Protein AF-G9KID7-F1 (afdb_monomer_lite)

Radius of gyration: 21.92 Å; chains: 1; bounding box: 57×46×49 Å

Foldseek 3Di:
DPDDDCVVVVVVVVVPPDPPPPPPPDDDDCLVVALQADPVVSDGDNDLVVNVVCCVPPPVVDDCVPRVSNVFQPWDFFKWQAAPVDRDIDRDLVVNVVCCVVPVPPDDRQDDPVPDDQDDVPDDGVCVSRSMDGPGIDRDDDDDDPPDD

Organism: Mustela putorius furo (NCBI:txid9669)

Structure (mmCIF, N/CA/C/O backbone):
data_AF-G9KID7-F1
#
_entry.id   AF-G9KID7-F1
#
loop_
_atom_site.group_PDB
_atom_site.id
_atom_site.type_symbol
_atom_site.label_atom_id
_atom_site.label_alt_id
_atom_site.label_comp_id
_atom_site.label_asym_id
_atom_site.label_entity_id
_atom_site.label_seq_id
_atom_site.pdbx_PDB_ins_code
_atom_site.Cartn_x
_atom_site.Cartn_y
_atom_site.Cartn_z
_atom_site.occupancy
_atom_site.B_iso_or_equiv
_atom_site.auth_seq_id
_atom_site.auth_comp_id
_atom_site.auth_asym_id
_atom_site.auth_atom_id
_atom_site.pdbx_PDB_model_num
ATOM 1 N N . GLN A 1 1 ? -8.623 22.275 -7.072 1.00 37.56 1 GLN A N 1
ATOM 2 C CA . GLN A 1 1 ? -7.273 22.858 -7.248 1.00 37.56 1 GLN A CA 1
ATOM 3 C C . GLN A 1 1 ? -6.276 22.093 -6.388 1.00 37.56 1 GLN A C 1
ATOM 5 O O . GLN A 1 1 ? -6.493 21.945 -5.193 1.00 37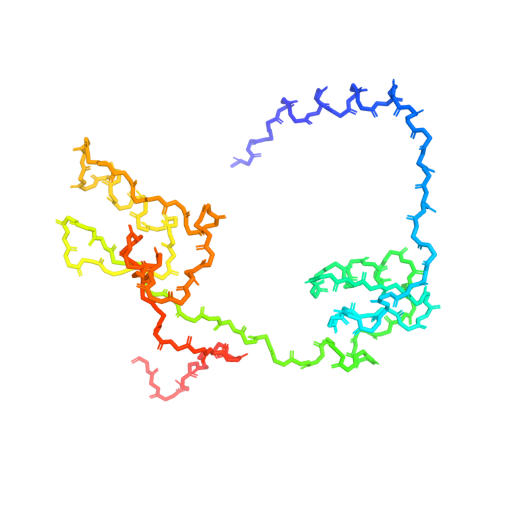.56 1 GLN A O 1
ATOM 10 N N . ARG A 1 2 ? -5.232 21.526 -7.000 1.00 41.59 2 ARG A N 1
ATOM 11 C CA . ARG A 1 2 ? -4.229 20.688 -6.327 1.00 41.59 2 ARG A CA 1
ATOM 12 C C . ARG A 1 2 ? -3.105 21.606 -5.844 1.00 41.59 2 ARG A C 1
ATOM 14 O O . ARG A 1 2 ? -2.262 22.002 -6.638 1.00 41.59 2 ARG A O 1
ATOM 21 N N . MET A 1 3 ? -3.156 22.012 -4.581 1.00 42.59 3 MET A N 1
ATOM 22 C CA . MET A 1 3 ? -2.206 22.977 -4.027 1.00 42.59 3 MET A CA 1
ATOM 23 C C . MET A 1 3 ? -0.816 22.334 -3.922 1.00 42.59 3 MET A C 1
ATOM 25 O O . MET A 1 3 ? -0.628 21.321 -3.247 1.00 42.59 3 MET A O 1
ATOM 29 N N . HIS A 1 4 ? 0.135 22.882 -4.676 1.00 45.03 4 HIS A N 1
ATOM 30 C CA . HIS A 1 4 ? 1.541 22.493 -4.661 1.00 45.03 4 HIS A CA 1
ATOM 31 C C . HIS A 1 4 ? 2.165 23.045 -3.373 1.00 45.03 4 HIS A C 1
ATOM 33 O O . HIS A 1 4 ? 2.034 24.237 -3.118 1.00 45.03 4 HIS A O 1
ATOM 39 N N . ASN A 1 5 ? 2.800 22.202 -2.547 1.00 46.56 5 ASN A N 1
ATOM 40 C CA . ASN A 1 5 ? 3.482 22.659 -1.331 1.00 46.56 5 ASN A CA 1
ATOM 41 C C . ASN A 1 5 ? 4.901 23.175 -1.687 1.00 46.56 5 ASN A C 1
ATOM 43 O O . ASN A 1 5 ? 5.749 22.348 -2.050 1.00 46.56 5 ASN A O 1
ATOM 47 N N . PRO A 1 6 ? 5.177 24.491 -1.579 1.00 53.44 6 PRO A N 1
ATOM 48 C CA . PRO A 1 6 ? 6.462 25.102 -1.934 1.00 53.44 6 PRO A CA 1
ATOM 49 C C . PRO A 1 6 ? 7.626 24.721 -1.000 1.00 53.44 6 PRO A C 1
ATOM 51 O O . PRO A 1 6 ? 8.786 24.842 -1.390 1.00 53.44 6 PRO A O 1
ATOM 54 N N . GLU A 1 7 ? 7.375 24.148 0.184 1.00 44.94 7 GLU A N 1
ATOM 55 C CA . GLU A 1 7 ? 8.449 23.662 1.075 1.00 44.94 7 GLU A CA 1
ATOM 56 C C . GLU A 1 7 ? 9.257 22.494 0.481 1.00 44.94 7 GLU A C 1
ATOM 58 O O . GLU A 1 7 ? 10.368 22.187 0.927 1.00 44.94 7 GLU A O 1
ATOM 63 N N . ARG A 1 8 ? 8.715 21.811 -0.538 1.00 50.25 8 ARG A N 1
ATOM 64 C CA . ARG A 1 8 ? 9.395 20.683 -1.189 1.00 50.25 8 ARG A CA 1
ATOM 65 C C . ARG A 1 8 ? 10.533 21.126 -2.114 1.00 50.25 8 ARG A C 1
ATOM 67 O O . ARG A 1 8 ? 11.417 20.316 -2.389 1.00 50.25 8 ARG A O 1
ATOM 74 N N . GLU A 1 9 ? 10.516 22.379 -2.566 1.00 49.19 9 GLU A N 1
ATOM 75 C CA . GLU A 1 9 ? 11.526 22.964 -3.458 1.00 49.19 9 GLU A CA 1
ATOM 76 C C . GLU A 1 9 ? 12.735 23.484 -2.661 1.00 49.19 9 GLU A C 1
ATOM 78 O O . GLU A 1 9 ? 13.876 23.250 -3.054 1.00 49.19 9 GLU A O 1
ATOM 83 N N . ALA A 1 10 ? 12.516 24.042 -1.464 1.00 47.44 10 ALA A N 1
ATOM 84 C CA . ALA A 1 10 ? 13.591 24.560 -0.608 1.00 47.44 10 ALA A CA 1
ATOM 85 C C . ALA A 1 10 ? 14.581 23.472 -0.136 1.00 47.44 10 ALA A C 1
ATOM 87 O O . ALA A 1 10 ? 15.770 23.730 0.032 1.00 47.44 10 ALA A O 1
ATOM 88 N N . LYS A 1 11 ? 14.135 22.214 0.002 1.00 48.97 11 LYS A N 1
ATOM 89 C CA . LYS A 1 11 ? 15.005 21.081 0.388 1.00 48.97 11 LYS A CA 1
ATOM 90 C C . LYS A 1 11 ? 15.801 20.471 -0.775 1.00 48.97 11 LYS A C 1
ATOM 92 O O . LYS A 1 11 ? 16.611 19.573 -0.539 1.00 48.97 11 LYS A O 1
ATOM 97 N N . LYS A 1 12 ? 15.577 20.910 -2.021 1.00 47.88 12 LYS A N 1
ATOM 98 C CA . LYS A 1 12 ? 16.358 20.453 -3.185 1.00 47.88 12 LYS A CA 1
ATOM 99 C C . LYS A 1 12 ? 17.644 21.254 -3.395 1.00 47.88 12 LYS A C 1
ATOM 101 O O . LYS A 1 12 ? 18.588 20.691 -3.942 1.00 47.88 12 LYS A O 1
ATOM 106 N N . ALA A 1 13 ? 17.705 22.501 -2.927 1.00 44.28 13 ALA A N 1
ATOM 107 C CA . ALA A 1 13 ? 18.874 23.365 -3.104 1.00 44.28 13 ALA A CA 1
ATOM 108 C C . ALA A 1 13 ? 20.057 22.984 -2.187 1.00 44.28 13 ALA A C 1
ATOM 110 O O . ALA A 1 13 ? 21.209 23.048 -2.602 1.00 44.28 13 ALA A O 1
ATOM 111 N N . ASP A 1 14 ? 19.788 22.488 -0.976 1.00 43.75 14 ASP A N 1
ATOM 112 C CA . ASP A 1 14 ? 20.841 22.192 0.014 1.00 43.75 14 ASP A CA 1
ATOM 113 C C . ASP A 1 14 ? 21.617 20.884 -0.268 1.00 43.75 14 ASP A C 1
ATOM 115 O O . ASP A 1 14 ? 22.714 20.639 0.231 1.00 43.75 14 ASP A O 1
ATOM 119 N N . ARG A 1 15 ? 21.091 20.022 -1.148 1.00 50.72 15 ARG A N 1
ATOM 120 C CA . ARG A 1 15 ? 21.710 18.729 -1.500 1.00 50.72 15 ARG A CA 1
ATOM 121 C C . ARG A 1 15 ? 22.799 18.815 -2.577 1.00 50.72 15 ARG A C 1
ATOM 123 O O . ARG A 1 15 ? 23.219 17.774 -3.079 1.00 50.72 15 ARG A O 1
ATOM 130 N N . ILE A 1 16 ? 23.240 20.019 -2.934 1.00 52.00 16 ILE A N 1
ATOM 131 C CA . ILE A 1 16 ? 24.181 20.267 -4.039 1.00 52.00 16 ILE A CA 1
ATOM 132 C C . ILE A 1 16 ? 25.644 20.394 -3.558 1.00 52.00 16 ILE A C 1
ATOM 134 O O . ILE A 1 16 ? 26.551 20.355 -4.379 1.00 52.00 16 ILE A O 1
ATOM 138 N N . SER A 1 17 ? 25.921 20.412 -2.243 1.00 53.25 17 SER A N 1
ATOM 139 C CA . SER A 1 17 ? 27.285 20.647 -1.717 1.00 53.25 17 SER A CA 1
ATOM 140 C C . SER A 1 17 ? 27.808 19.590 -0.729 1.00 53.25 17 SER A C 1
ATOM 142 O O . SER A 1 17 ? 28.418 19.895 0.293 1.00 53.25 17 SER A O 1
ATOM 144 N N . ARG A 1 18 ? 27.591 18.297 -1.008 1.00 46.34 18 ARG A N 1
ATOM 145 C CA . ARG A 1 18 ? 28.378 17.218 -0.375 1.00 46.34 18 ARG A CA 1
ATOM 146 C C . ARG A 1 18 ? 28.718 16.140 -1.392 1.00 46.34 18 ARG A C 1
ATOM 148 O O . ARG A 1 18 ? 28.091 15.082 -1.434 1.00 46.34 18 ARG A O 1
ATOM 155 N N . SER A 1 19 ? 29.758 16.391 -2.176 1.00 53.06 19 SER A N 1
ATOM 156 C CA . SER A 1 19 ? 30.517 15.380 -2.910 1.00 53.06 19 SER A CA 1
ATOM 157 C C . SER A 1 19 ? 31.244 14.459 -1.919 1.00 53.06 19 SER A C 1
ATOM 159 O O . SER A 1 19 ? 32.461 14.481 -1.768 1.00 53.06 19 SER A O 1
ATOM 161 N N . LYS A 1 20 ? 30.485 13.600 -1.226 1.00 51.56 20 LYS A N 1
ATOM 162 C CA . LYS A 1 20 ? 31.055 12.358 -0.702 1.00 51.56 20 LYS A CA 1
ATOM 163 C C . LYS A 1 20 ? 31.423 11.530 -1.920 1.00 51.56 20 LYS A C 1
ATOM 165 O O . LYS A 1 20 ? 30.540 11.148 -2.685 1.00 51.56 20 LYS A O 1
ATOM 170 N N . THR A 1 21 ? 32.716 11.293 -2.098 1.00 46.47 21 THR A N 1
ATOM 171 C CA . THR A 1 21 ? 33.278 10.372 -3.082 1.00 46.47 21 THR A CA 1
ATOM 172 C C . THR A 1 21 ? 32.477 9.076 -3.025 1.00 46.47 21 THR A C 1
ATOM 174 O O . THR A 1 21 ? 32.579 8.302 -2.070 1.00 46.47 21 THR A O 1
ATOM 177 N N . PHE A 1 22 ? 31.608 8.870 -4.016 1.00 55.62 22 PHE A N 1
ATOM 178 C CA . PHE A 1 22 ? 30.915 7.608 -4.190 1.00 55.62 22 PHE A CA 1
ATOM 179 C C . PHE A 1 22 ? 32.014 6.621 -4.556 1.00 55.62 22 PHE A C 1
ATOM 181 O O . PHE A 1 22 ? 32.546 6.661 -5.660 1.00 55.62 22 PHE A O 1
ATOM 188 N N . LYS A 1 23 ? 32.432 5.804 -3.591 1.00 41.16 23 LYS A N 1
ATOM 189 C CA . LYS A 1 23 ? 33.204 4.601 -3.870 1.00 41.16 23 LYS A CA 1
ATOM 190 C C . LYS A 1 23 ? 32.174 3.517 -4.179 1.00 41.16 23 LYS A C 1
ATOM 192 O O . LYS A 1 23 ? 31.653 2.931 -3.229 1.00 41.16 23 LYS A O 1
ATOM 197 N N . PRO A 1 24 ? 31.834 3.225 -5.447 1.00 54.53 24 PRO A N 1
ATOM 198 C CA . PRO A 1 24 ? 31.181 1.970 -5.762 1.00 54.53 24 PRO A CA 1
ATOM 199 C C . PRO A 1 24 ? 32.203 0.855 -5.525 1.00 54.53 24 PRO A C 1
ATOM 201 O O . PRO A 1 24 ? 32.902 0.421 -6.431 1.00 54.53 24 PRO A O 1
ATOM 204 N N . ARG A 1 25 ? 32.318 0.398 -4.276 1.00 51.66 25 ARG A N 1
ATOM 205 C CA . ARG A 1 25 ? 32.843 -0.935 -3.982 1.00 51.66 25 ARG A CA 1
ATOM 206 C C . ARG A 1 25 ? 31.665 -1.874 -3.816 1.00 51.66 25 ARG A C 1
ATOM 208 O O . ARG A 1 25 ? 31.233 -2.145 -2.704 1.00 51.66 25 ARG A O 1
ATOM 215 N N . ILE A 1 26 ? 31.171 -2.355 -4.945 1.00 50.28 26 ILE A N 1
ATOM 216 C CA . ILE A 1 26 ? 30.676 -3.725 -5.036 1.00 50.28 26 ILE A CA 1
ATOM 217 C C . ILE A 1 26 ? 30.975 -4.190 -6.454 1.00 50.28 26 ILE A C 1
ATOM 219 O O . ILE A 1 26 ? 30.169 -4.076 -7.372 1.00 50.28 26 ILE A O 1
ATOM 223 N N . THR A 1 27 ? 32.212 -4.638 -6.637 1.00 48.34 27 THR A N 1
ATOM 224 C CA . THR A 1 27 ? 32.541 -5.588 -7.689 1.00 48.34 27 THR A CA 1
ATOM 225 C C . THR A 1 27 ? 31.708 -6.837 -7.429 1.00 48.34 27 THR A C 1
ATOM 227 O O . THR A 1 27 ? 31.819 -7.420 -6.355 1.00 48.34 27 THR A O 1
ATOM 230 N N . SER A 1 28 ? 30.839 -7.171 -8.384 1.00 59.72 28 SER A N 1
ATOM 231 C CA . SER A 1 28 ? 30.420 -8.530 -8.741 1.00 59.72 28 SER A CA 1
ATOM 232 C C . SER A 1 28 ? 30.660 -9.603 -7.672 1.00 59.72 28 SER A C 1
ATOM 234 O O . SER A 1 28 ? 31.787 -10.065 -7.502 1.00 59.72 28 SER A O 1
ATOM 236 N N . THR A 1 29 ? 29.595 -10.061 -7.020 1.00 55.56 29 THR A N 1
ATOM 237 C CA . THR A 1 29 ? 29.543 -11.454 -6.524 1.00 55.56 29 THR A CA 1
ATOM 238 C C . THR A 1 29 ? 28.127 -11.957 -6.286 1.00 55.56 29 THR A C 1
ATOM 240 O O . THR A 1 29 ? 27.915 -13.156 -6.291 1.00 55.56 29 THR A O 1
ATOM 243 N N . ASP A 1 30 ? 27.137 -11.071 -6.218 1.00 66.19 30 ASP A N 1
ATOM 244 C CA . ASP A 1 30 ? 25.782 -11.479 -5.852 1.00 66.19 30 ASP A CA 1
ATOM 245 C C . ASP A 1 30 ? 24.750 -11.208 -6.950 1.00 66.19 30 ASP A C 1
ATOM 247 O O . ASP A 1 30 ? 23.567 -11.083 -6.665 1.00 66.19 30 ASP A O 1
ATOM 251 N N . TYR A 1 31 ? 25.163 -11.122 -8.224 1.00 75.81 31 TYR A N 1
ATOM 252 C CA . TYR A 1 31 ? 24.216 -11.025 -9.349 1.00 75.81 31 TYR A CA 1
ATOM 253 C C . TYR A 1 31 ? 23.131 -12.099 -9.234 1.00 75.81 31 TYR A C 1
ATOM 255 O O . TYR A 1 31 ? 21.950 -11.805 -9.418 1.00 75.81 31 TYR A O 1
ATOM 263 N N . ASP A 1 32 ? 23.524 -13.304 -8.816 1.00 78.69 32 ASP A N 1
ATOM 264 C CA . ASP A 1 32 ? 22.619 -14.427 -8.643 1.00 78.69 32 ASP A CA 1
ATOM 265 C C . ASP A 1 32 ? 21.747 -14.404 -7.393 1.00 78.69 32 ASP A C 1
ATOM 267 O O . ASP A 1 32 ? 20.691 -15.036 -7.402 1.00 78.69 32 ASP A O 1
ATOM 271 N N . SER A 1 33 ? 22.083 -13.598 -6.384 1.00 82.31 33 SER A N 1
ATOM 272 C CA . SER A 1 33 ? 21.249 -13.453 -5.187 1.00 82.31 33 SER A CA 1
ATOM 273 C C . SER A 1 33 ? 20.043 -12.527 -5.394 1.00 82.31 33 SER A C 1
ATOM 275 O O . SER A 1 33 ? 19.122 -12.502 -4.573 1.00 82.31 33 SER A O 1
ATOM 277 N N . PHE A 1 34 ? 19.985 -11.785 -6.508 1.00 83.00 34 PHE A N 1
ATOM 278 C CA . PHE A 1 34 ? 18.846 -10.925 -6.831 1.00 83.00 34 PHE A CA 1
ATOM 279 C C . PHE A 1 34 ? 17.814 -11.629 -7.711 1.00 83.00 34 PHE A C 1
ATOM 281 O O . PHE A 1 34 ? 18.126 -12.133 -8.779 1.00 83.00 34 PHE A O 1
ATOM 288 N N . THR A 1 35 ? 16.538 -11.560 -7.334 1.00 82.94 35 THR A N 1
ATOM 289 C CA . THR A 1 35 ? 15.438 -12.073 -8.171 1.00 82.94 35 THR A CA 1
ATOM 290 C C . THR A 1 35 ? 15.224 -11.248 -9.445 1.00 82.94 35 THR A C 1
ATOM 292 O O . THR A 1 35 ? 14.833 -11.793 -10.469 1.00 82.94 35 THR A O 1
ATOM 295 N N . PHE A 1 36 ? 15.469 -9.933 -9.402 1.00 85.12 36 PHE A N 1
ATOM 296 C CA . PHE A 1 36 ? 15.314 -9.047 -10.559 1.00 85.12 36 PHE A CA 1
ATOM 297 C C . PHE A 1 36 ? 16.689 -8.613 -11.047 1.00 85.12 36 PHE A C 1
ATOM 299 O O . PHE A 1 36 ? 17.407 -7.930 -10.317 1.00 85.12 36 PHE A O 1
ATOM 306 N N . LYS A 1 37 ? 17.049 -8.974 -12.276 1.00 85.81 37 LYS A N 1
ATOM 307 C CA . LYS A 1 37 ? 18.390 -8.760 -12.823 1.00 85.81 37 LYS A CA 1
ATOM 308 C C . LYS A 1 37 ? 18.316 -8.068 -14.182 1.00 85.81 37 LYS A C 1
ATOM 310 O O . LYS A 1 37 ? 17.424 -8.351 -14.973 1.00 85.81 37 LYS A O 1
ATOM 315 N N . CYS A 1 38 ? 19.249 -7.162 -14.454 1.00 85.00 38 CYS A N 1
ATOM 316 C CA . CYS A 1 38 ? 19.475 -6.629 -15.792 1.00 85.00 38 CYS A CA 1
ATOM 317 C C . CYS A 1 38 ? 20.620 -7.406 -16.4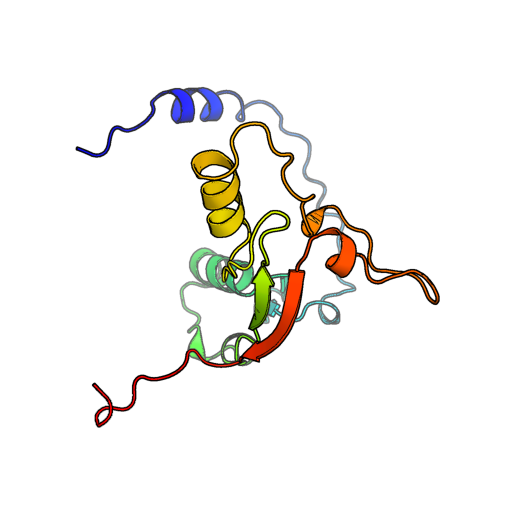40 1.00 85.00 38 CYS A C 1
ATOM 319 O O . CYS A 1 38 ? 21.750 -7.336 -15.959 1.00 85.00 38 CYS A O 1
ATOM 321 N N . ARG A 1 39 ? 20.337 -8.112 -17.537 1.00 84.00 39 ARG A N 1
ATOM 322 C CA . ARG A 1 39 ? 21.327 -8.922 -18.268 1.00 84.00 39 ARG A CA 1
ATOM 323 C C . ARG A 1 39 ? 22.275 -8.082 -19.132 1.00 84.00 39 ARG A C 1
ATOM 325 O O . ARG A 1 39 ? 23.368 -8.534 -19.435 1.00 84.00 39 ARG A O 1
ATOM 332 N N . LEU A 1 40 ? 21.885 -6.853 -19.483 1.00 82.94 40 LEU A N 1
ATOM 333 C CA . LEU A 1 40 ? 22.687 -5.955 -20.326 1.00 82.94 40 LEU A CA 1
ATOM 334 C C . LEU A 1 40 ? 23.879 -5.343 -19.582 1.00 82.94 40 LEU A C 1
ATOM 336 O O . LEU A 1 40 ? 24.934 -5.128 -20.166 1.00 82.94 40 LEU A O 1
ATOM 340 N N . CYS A 1 41 ? 23.711 -5.047 -18.293 1.00 87.12 41 CYS A N 1
ATOM 341 C CA . CYS A 1 41 ? 24.756 -4.438 -17.467 1.00 87.12 41 CYS A CA 1
ATOM 342 C C . CYS A 1 41 ? 25.074 -5.236 -16.196 1.00 87.12 41 CYS A C 1
ATOM 344 O O . CYS A 1 41 ? 25.781 -4.738 -15.322 1.00 87.12 41 CYS A O 1
ATOM 346 N N . MET A 1 42 ? 24.545 -6.460 -16.086 1.00 86.56 42 MET A N 1
ATOM 347 C CA . MET A 1 42 ? 24.777 -7.395 -14.979 1.00 86.56 42 MET A CA 1
ATOM 348 C C . MET A 1 42 ? 24.478 -6.797 -13.592 1.00 86.56 42 MET A C 1
ATOM 350 O O . MET A 1 42 ? 25.153 -7.080 -12.602 1.00 86.56 42 MET A O 1
ATOM 354 N N . MET A 1 43 ? 23.439 -5.958 -13.505 1.00 86.31 43 MET A N 1
ATOM 355 C CA . MET A 1 43 ? 23.002 -5.320 -12.257 1.00 86.31 43 MET A CA 1
ATOM 356 C C . MET A 1 43 ? 21.826 -6.064 -11.616 1.00 86.31 43 MET A C 1
ATOM 358 O O . MET A 1 43 ? 20.841 -6.374 -12.285 1.00 86.31 43 MET A O 1
ATOM 362 N N . GLY A 1 44 ? 21.891 -6.286 -10.302 1.00 87.75 44 GLY A N 1
ATOM 363 C CA . GLY A 1 44 ? 20.816 -6.894 -9.516 1.00 87.75 44 GLY A CA 1
ATOM 364 C C . GLY A 1 44 ? 19.954 -5.881 -8.750 1.00 87.75 44 GLY A C 1
ATOM 365 O O . GLY A 1 44 ? 20.436 -4.858 -8.260 1.00 87.75 44 GLY A O 1
ATOM 366 N N . PHE A 1 45 ? 18.656 -6.170 -8.620 1.00 86.69 45 PHE A N 1
ATOM 367 C CA . PHE A 1 45 ? 17.657 -5.314 -7.980 1.00 86.69 45 PHE A CA 1
ATOM 368 C C . PHE A 1 45 ? 16.769 -6.105 -7.011 1.00 86.69 45 PHE A C 1
ATOM 370 O O . PHE A 1 45 ? 16.266 -7.183 -7.310 1.00 86.69 45 PHE A O 1
ATOM 377 N N . ARG A 1 46 ? 16.470 -5.515 -5.846 1.00 82.75 46 ARG A N 1
ATOM 378 C CA . ARG A 1 46 ? 15.571 -6.123 -4.840 1.00 82.75 46 ARG A CA 1
ATOM 379 C C . ARG A 1 46 ? 14.077 -6.012 -5.166 1.00 82.75 46 ARG A C 1
ATOM 381 O O . ARG A 1 46 ? 13.253 -6.600 -4.477 1.00 82.75 46 ARG A O 1
ATOM 388 N N . ARG A 1 47 ? 13.691 -5.180 -6.137 1.00 83.31 47 ARG A N 1
ATOM 389 C CA . ARG A 1 47 ? 12.281 -4.903 -6.464 1.00 83.31 47 ARG A CA 1
ATOM 390 C C . ARG A 1 47 ? 12.100 -4.780 -7.968 1.00 83.31 47 ARG A C 1
ATOM 392 O O . ARG A 1 47 ? 12.845 -4.029 -8.595 1.00 83.31 47 ARG A O 1
ATOM 399 N N . ARG A 1 48 ? 11.022 -5.374 -8.490 1.00 84.50 48 ARG A N 1
ATOM 400 C CA . ARG A 1 48 ? 10.598 -5.290 -9.898 1.00 84.50 48 ARG A CA 1
ATOM 401 C C . ARG A 1 48 ? 10.616 -3.862 -10.446 1.00 84.50 48 ARG A C 1
ATOM 403 O O . ARG A 1 48 ? 11.234 -3.587 -11.464 1.00 84.50 48 ARG A O 1
ATOM 410 N N . GLY A 1 49 ? 9.998 -2.924 -9.723 1.00 86.38 49 GLY A N 1
ATOM 411 C CA . GLY A 1 49 ? 9.913 -1.527 -10.161 1.00 86.38 49 GLY A CA 1
ATOM 412 C C . GLY A 1 49 ? 11.265 -0.810 -10.272 1.00 86.38 49 GLY A C 1
ATOM 413 O O . GLY A 1 49 ? 11.371 0.158 -11.017 1.00 86.38 49 GLY A O 1
ATOM 414 N N . MET A 1 50 ? 12.303 -1.270 -9.560 1.00 89.38 50 MET A N 1
ATOM 415 C CA . MET A 1 50 ? 13.649 -0.699 -9.700 1.00 89.38 50 MET A CA 1
ATOM 416 C C . MET A 1 50 ? 14.310 -1.155 -10.999 1.00 89.38 50 MET A C 1
ATOM 418 O O . MET A 1 50 ? 14.915 -0.324 -11.667 1.00 89.38 50 MET A O 1
ATOM 422 N N . LEU A 1 51 ? 14.126 -2.424 -11.379 1.00 87.38 51 LEU A N 1
ATOM 423 C CA . LEU A 1 51 ? 14.588 -2.937 -12.666 1.00 87.38 51 LEU A CA 1
ATOM 424 C C . LEU A 1 51 ? 13.877 -2.224 -13.825 1.00 87.38 51 LEU A C 1
ATOM 426 O O . LEU A 1 51 ? 14.545 -1.721 -14.716 1.00 87.38 51 LEU A O 1
ATOM 430 N N . VAL A 1 52 ? 12.550 -2.068 -13.766 1.00 87.69 52 VAL A N 1
ATOM 431 C CA . VAL A 1 52 ? 11.788 -1.345 -14.808 1.00 87.69 52 VAL A CA 1
ATOM 432 C C . VAL A 1 52 ? 12.288 0.096 -14.983 1.00 87.69 52 VAL A C 1
ATOM 434 O O . VAL A 1 52 ? 12.557 0.534 -16.096 1.00 87.69 52 VAL A O 1
ATOM 437 N N . ASN A 1 53 ? 12.471 0.831 -13.881 1.00 89.88 53 ASN A N 1
ATOM 438 C CA . ASN A 1 53 ? 12.996 2.202 -13.916 1.00 89.88 53 ASN A CA 1
ATOM 439 C C . ASN A 1 53 ? 14.426 2.247 -14.478 1.00 89.88 53 ASN A C 1
ATOM 441 O O . ASN A 1 53 ? 14.767 3.132 -15.258 1.00 89.88 53 ASN A O 1
ATOM 445 N N . HIS A 1 54 ? 15.258 1.275 -14.108 1.00 90.56 54 HIS A N 1
ATOM 446 C CA . HIS A 1 54 ? 16.603 1.143 -14.648 1.00 90.56 54 HIS A CA 1
ATOM 447 C C . HIS A 1 54 ? 16.587 0.931 -16.168 1.00 90.56 54 HIS A C 1
ATOM 449 O O . HIS A 1 54 ? 17.258 1.688 -16.869 1.00 90.56 54 HIS A O 1
ATOM 455 N N . LEU A 1 55 ? 15.783 -0.013 -16.671 1.00 87.94 55 LEU A N 1
ATOM 456 C CA . LEU A 1 55 ? 15.633 -0.265 -18.107 1.00 87.94 55 LEU A CA 1
ATOM 457 C C . LEU A 1 55 ? 15.181 1.009 -18.828 1.00 87.94 55 LEU A C 1
ATOM 459 O O . LEU A 1 55 ? 15.889 1.481 -19.707 1.00 87.94 55 LEU A O 1
ATOM 463 N N . SER A 1 56 ? 14.130 1.681 -18.343 1.00 87.31 56 SER A N 1
ATOM 464 C CA . SER A 1 56 ? 13.630 2.920 -18.967 1.00 87.31 56 SER A CA 1
ATOM 465 C C . SER A 1 56 ? 14.650 4.064 -19.057 1.00 87.31 56 SER A C 1
ATOM 467 O O . SER A 1 56 ? 14.496 4.958 -19.879 1.00 87.31 56 SER A O 1
ATOM 469 N N . LYS A 1 57 ? 15.677 4.074 -18.195 1.00 88.56 57 LYS A N 1
ATOM 470 C CA . LYS A 1 57 ? 16.663 5.166 -18.115 1.00 88.56 57 LYS A CA 1
ATOM 471 C C . LYS A 1 57 ? 18.010 4.842 -18.741 1.00 88.56 57 LYS A C 1
ATOM 473 O O . LYS A 1 57 ? 18.743 5.763 -19.086 1.00 88.56 57 LYS A O 1
ATOM 478 N N . ARG A 1 58 ? 18.397 3.568 -18.768 1.00 86.25 58 ARG A N 1
ATOM 479 C CA . ARG A 1 58 ? 19.737 3.122 -19.189 1.00 86.25 58 ARG A CA 1
ATOM 480 C C . ARG A 1 58 ? 19.694 2.237 -20.428 1.00 86.25 58 ARG A C 1
ATOM 482 O O . ARG A 1 58 ? 20.696 2.165 -21.126 1.00 86.25 58 ARG A O 1
ATOM 489 N N . HIS A 1 59 ? 18.552 1.609 -20.690 1.00 87.62 59 HIS A N 1
ATOM 490 C CA . HIS A 1 59 ? 18.327 0.685 -21.797 1.00 87.62 59 HIS A CA 1
ATOM 491 C C . HIS A 1 59 ? 16.949 0.958 -22.435 1.00 87.62 59 HIS A C 1
ATOM 493 O O . HIS A 1 59 ? 16.075 0.092 -22.380 1.00 87.62 59 HIS A O 1
ATOM 499 N N . PRO A 1 60 ? 16.716 2.173 -22.974 1.00 82.75 60 PRO A N 1
ATOM 500 C CA . PRO A 1 60 ? 15.407 2.574 -23.497 1.00 82.75 60 PRO A CA 1
ATOM 501 C C . PRO A 1 60 ? 14.942 1.717 -24.683 1.00 82.75 60 PRO A C 1
ATOM 503 O O . PRO A 1 60 ? 13.742 1.576 -24.889 1.00 82.75 60 PRO A O 1
ATOM 506 N N . ASP A 1 61 ? 15.880 1.111 -25.411 1.00 81.31 61 ASP A N 1
ATOM 507 C CA . ASP A 1 61 ? 15.602 0.259 -26.571 1.00 81.31 61 ASP A CA 1
ATOM 508 C C . ASP A 1 61 ? 15.204 -1.180 -26.191 1.00 81.31 61 ASP A C 1
ATOM 510 O O . ASP A 1 61 ? 14.801 -1.962 -27.051 1.00 81.31 61 ASP A O 1
ATOM 514 N N . MET A 1 62 ? 15.307 -1.552 -24.908 1.00 77.06 62 MET A N 1
ATOM 515 C CA . MET A 1 62 ? 14.963 -2.894 -24.437 1.00 77.06 62 MET A CA 1
ATOM 516 C C . MET A 1 62 ? 13.469 -2.996 -24.117 1.00 77.06 62 MET A C 1
ATOM 518 O O . MET A 1 62 ? 12.939 -2.255 -23.284 1.00 77.06 62 MET A O 1
ATOM 522 N N . LYS A 1 63 ? 12.798 -3.974 -24.729 1.00 66.62 63 LYS A N 1
ATOM 523 C CA . LYS A 1 63 ? 11.386 -4.270 -24.480 1.00 66.62 63 LYS A CA 1
ATOM 524 C C . LYS A 1 63 ? 11.215 -4.981 -23.139 1.00 66.62 63 LYS A C 1
ATOM 526 O O . LYS A 1 63 ? 11.909 -5.945 -22.823 1.00 66.62 63 LYS A O 1
ATOM 531 N N . ILE A 1 64 ? 10.282 -4.490 -22.327 1.00 65.19 64 ILE A N 1
ATOM 532 C CA . ILE A 1 64 ? 10.006 -4.989 -20.968 1.00 65.19 64 ILE A CA 1
ATOM 533 C C . ILE A 1 64 ? 9.488 -6.437 -21.011 1.00 65.19 64 ILE A C 1
ATOM 535 O O . ILE A 1 64 ? 9.659 -7.192 -20.053 1.00 65.19 64 ILE A O 1
ATOM 539 N N . GLU A 1 65 ? 8.887 -6.818 -22.136 1.00 62.53 65 GLU A N 1
ATOM 540 C CA . GLU A 1 65 ? 8.322 -8.130 -22.441 1.00 62.53 65 GLU A CA 1
ATOM 541 C C . GLU A 1 65 ? 9.402 -9.204 -22.646 1.00 62.53 65 GLU A C 1
ATOM 543 O O . GLU A 1 65 ? 9.150 -10.380 -22.403 1.00 62.53 65 GLU A O 1
ATOM 548 N N . GLU A 1 66 ? 10.617 -8.805 -23.032 1.00 65.75 66 GLU A N 1
ATOM 549 C CA . GLU A 1 66 ? 11.756 -9.704 -23.268 1.00 65.75 66 GLU A CA 1
ATOM 550 C C . GLU A 1 66 ? 12.497 -10.082 -21.978 1.00 65.75 66 GLU A C 1
ATOM 552 O O . GLU A 1 66 ? 13.493 -10.800 -22.026 1.00 65.75 66 GLU A O 1
ATOM 557 N N . VAL A 1 67 ? 12.031 -9.609 -20.815 1.00 67.44 67 VAL A N 1
ATOM 558 C CA . VAL A 1 67 ? 12.613 -9.915 -19.502 1.00 67.44 67 VAL A CA 1
ATOM 559 C C . VAL A 1 67 ? 11.728 -10.945 -18.787 1.00 67.44 67 VAL A C 1
ATOM 561 O O . VAL A 1 67 ? 10.717 -10.565 -18.183 1.00 67.44 67 VAL A O 1
ATOM 564 N N . PRO A 1 68 ? 12.089 -12.245 -18.795 1.00 66.12 68 PRO A N 1
ATOM 565 C CA . PRO A 1 68 ? 11.295 -13.304 -18.167 1.00 66.12 68 PRO A CA 1
ATOM 566 C C . PRO A 1 68 ? 11.075 -13.078 -16.665 1.00 66.12 68 PRO A C 1
ATOM 568 O O . PRO A 1 68 ? 10.058 -13.469 -16.102 1.00 66.12 68 PRO A O 1
ATOM 571 N N . GLU A 1 69 ? 11.991 -12.379 -15.993 1.00 65.38 69 GLU A N 1
ATOM 572 C CA . GLU A 1 69 ? 11.875 -12.031 -14.574 1.00 65.38 69 GLU A CA 1
ATOM 573 C C . GLU A 1 69 ? 10.776 -10.981 -14.305 1.00 65.38 69 GLU A C 1
ATOM 575 O O . GLU A 1 69 ? 10.315 -10.826 -13.169 1.00 65.38 69 GLU A O 1
ATOM 580 N N . LEU A 1 70 ? 10.343 -10.241 -15.333 1.00 65.75 70 LEU A N 1
ATOM 581 C CA . LEU A 1 70 ? 9.247 -9.274 -15.251 1.00 65.75 70 LEU A CA 1
ATOM 582 C C . LEU A 1 70 ? 7.892 -9.901 -15.597 1.00 65.75 70 LEU A C 1
ATOM 584 O O . LEU A 1 70 ? 6.872 -9.351 -15.184 1.00 65.75 70 LEU A O 1
ATOM 588 N N . THR A 1 71 ? 7.844 -11.034 -16.292 1.00 63.47 71 THR A N 1
ATOM 589 C CA . THR A 1 71 ? 6.579 -11.720 -16.608 1.00 63.47 71 THR A CA 1
ATOM 590 C C . THR A 1 71 ? 6.095 -12.621 -15.472 1.00 63.47 71 THR A C 1
ATOM 592 O O . THR A 1 71 ? 4.918 -12.978 -15.441 1.00 63.47 71 THR A O 1
ATOM 595 N N . LEU A 1 72 ? 6.953 -12.914 -14.486 1.00 69.38 72 LEU A N 1
ATOM 596 C CA . LEU A 1 72 ? 6.571 -13.690 -13.307 1.00 69.38 72 LEU A C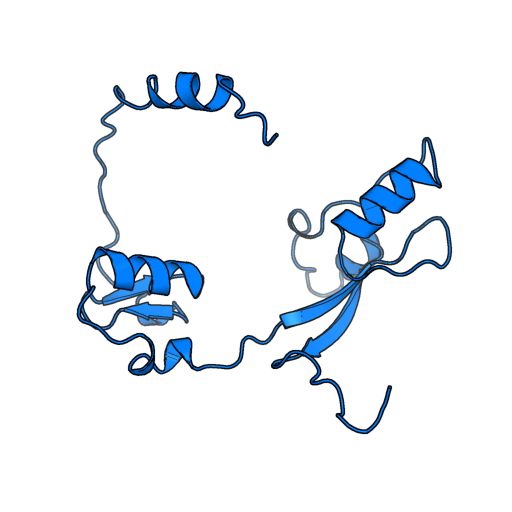A 1
ATOM 597 C C . LEU A 1 72 ? 5.377 -13.051 -12.559 1.00 69.38 72 LEU A C 1
ATOM 599 O O . LEU A 1 72 ? 5.378 -11.833 -12.308 1.00 69.38 72 LEU A O 1
ATOM 603 N N . PRO A 1 73 ? 4.371 -13.857 -12.156 1.00 66.62 73 PRO A N 1
ATOM 604 C CA . PRO A 1 73 ? 3.226 -13.370 -11.399 1.00 66.62 73 PRO A CA 1
ATOM 605 C C . PRO A 1 73 ? 3.667 -12.698 -10.098 1.00 66.62 73 PRO A C 1
ATOM 607 O O . PRO A 1 73 ? 4.483 -13.230 -9.342 1.00 66.62 73 PRO A O 1
ATOM 610 N N . ILE A 1 74 ? 3.113 -11.519 -9.802 1.00 69.06 74 ILE A N 1
ATOM 611 C CA . ILE A 1 74 ? 3.405 -10.830 -8.543 1.00 69.06 74 ILE A CA 1
ATOM 612 C C . ILE A 1 74 ? 2.585 -11.507 -7.446 1.00 69.06 74 ILE A C 1
ATOM 614 O O . ILE A 1 74 ? 1.452 -11.108 -7.180 1.00 69.06 74 ILE A O 1
ATOM 618 N N . ILE A 1 75 ? 3.178 -12.501 -6.789 1.00 70.00 75 ILE A N 1
ATOM 619 C CA . ILE A 1 75 ? 2.592 -13.138 -5.611 1.00 70.00 75 ILE A CA 1
ATOM 620 C C . ILE A 1 75 ? 2.532 -12.097 -4.491 1.00 70.00 75 ILE A C 1
ATOM 622 O O . ILE A 1 75 ? 3.550 -11.702 -3.916 1.00 70.00 75 ILE A O 1
ATOM 626 N N . LYS A 1 76 ? 1.326 -11.609 -4.198 1.00 71.38 76 LYS A N 1
ATOM 627 C CA . LYS A 1 76 ? 1.083 -10.685 -3.091 1.00 71.38 76 LYS A CA 1
ATOM 628 C C . LYS A 1 76 ? 0.553 -11.478 -1.900 1.00 71.38 76 LYS A C 1
ATOM 630 O O . LYS A 1 76 ? -0.473 -12.147 -2.043 1.00 71.38 76 LYS A O 1
ATOM 635 N N . PRO A 1 77 ? 1.190 -11.390 -0.720 1.00 76.31 77 PRO A N 1
ATOM 636 C CA . PRO A 1 77 ? 0.592 -11.932 0.487 1.00 76.31 77 PRO A CA 1
ATOM 637 C C . PRO A 1 77 ? -0.704 -11.174 0.781 1.00 76.31 77 PRO A C 1
ATOM 639 O O . PRO A 1 77 ? -0.706 -9.943 0.875 1.00 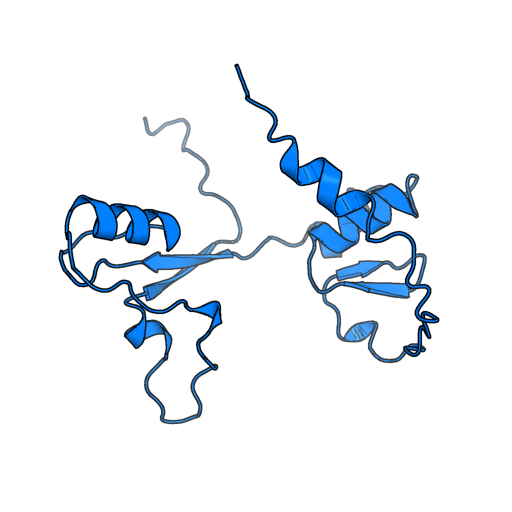76.31 77 PRO A O 1
ATOM 642 N N . ASN A 1 78 ? -1.802 -11.911 0.910 1.00 83.00 78 ASN A N 1
ATOM 643 C CA . ASN A 1 78 ? -3.065 -11.377 1.382 1.00 83.00 78 ASN A CA 1
ATOM 644 C C . ASN A 1 78 ? -3.001 -11.304 2.908 1.00 83.00 78 ASN A C 1
ATOM 646 O O . ASN A 1 78 ? -2.676 -12.290 3.573 1.00 83.00 78 ASN A O 1
ATOM 650 N N . ARG A 1 79 ? -3.221 -10.106 3.448 1.00 88.50 79 ARG A N 1
ATOM 651 C CA . ARG A 1 79 ? -3.173 -9.854 4.884 1.00 88.50 79 ARG A CA 1
ATOM 652 C C . ARG A 1 79 ? -4.433 -9.142 5.320 1.00 88.50 79 ARG A C 1
ATOM 654 O O . ARG A 1 79 ? -4.774 -8.093 4.766 1.00 88.50 79 ARG A O 1
ATOM 661 N N . ASP A 1 80 ? -5.038 -9.684 6.361 1.00 91.31 80 ASP A N 1
ATOM 662 C CA . ASP A 1 80 ? -6.170 -9.098 7.049 1.00 91.31 80 ASP A CA 1
ATOM 663 C C . ASP A 1 80 ? -5.705 -8.391 8.316 1.00 91.31 80 ASP A C 1
ATOM 665 O O . ASP A 1 80 ? -4.985 -8.946 9.143 1.00 91.31 80 ASP A O 1
ATOM 669 N N . TYR A 1 81 ? -6.084 -7.121 8.429 1.00 91.94 81 TYR A N 1
ATOM 670 C CA . TYR A 1 81 ? -5.735 -6.230 9.527 1.00 91.94 81 TYR A CA 1
ATOM 671 C C . TYR A 1 81 ? -6.968 -6.037 10.404 1.00 91.94 81 TYR A C 1
ATOM 673 O O . TYR A 1 81 ? -7.827 -5.203 10.106 1.00 91.94 81 TYR A O 1
ATOM 681 N N . PHE A 1 82 ? -7.035 -6.791 11.491 1.00 93.25 82 PHE A N 1
ATOM 682 C CA . PHE A 1 82 ? -8.140 -6.771 12.443 1.00 93.25 82 PHE A CA 1
ATOM 683 C C . PHE A 1 82 ? -8.010 -5.561 13.363 1.00 93.25 82 PHE A C 1
ATOM 685 O O . PHE A 1 82 ? -6.902 -5.242 13.805 1.00 93.25 82 PHE A O 1
ATOM 692 N N . CYS A 1 83 ? -9.107 -4.865 13.647 1.00 93.75 83 CYS A N 1
ATOM 693 C CA . CYS A 1 83 ? -9.131 -3.885 14.728 1.00 93.75 83 CYS A CA 1
ATOM 694 C C . CYS A 1 83 ? -8.994 -4.606 16.078 1.00 93.75 83 CYS A C 1
ATOM 696 O O . CYS A 1 83 ? -9.495 -5.711 16.236 1.00 93.75 83 CYS A O 1
ATOM 698 N N . GLN A 1 84 ? -8.287 -4.004 17.035 1.00 91.44 84 GLN A N 1
ATOM 699 C CA . GLN A 1 84 ? -8.124 -4.569 18.384 1.00 91.44 84 GLN A CA 1
ATOM 700 C C . GLN A 1 84 ? -9.258 -4.160 19.343 1.00 91.44 84 GLN A C 1
ATOM 702 O O . GLN A 1 84 ? -9.287 -4.598 20.485 1.00 91.44 84 GLN A O 1
ATOM 707 N N . TYR A 1 85 ? -10.152 -3.276 18.893 1.00 93.62 85 TYR A N 1
ATOM 708 C CA . TYR A 1 85 ? -11.207 -2.668 19.709 1.00 93.62 85 TYR A CA 1
ATOM 709 C C . TYR A 1 85 ? -12.618 -2.984 19.193 1.00 93.62 85 TYR A C 1
ATOM 711 O O . TYR A 1 85 ? -13.601 -2.570 19.800 1.00 93.62 85 TYR A O 1
ATOM 719 N N . CYS A 1 86 ? -12.728 -3.656 18.044 1.00 94.00 86 CYS A N 1
ATOM 720 C CA . CYS A 1 86 ? -13.985 -4.130 17.471 1.00 94.00 86 CYS A CA 1
ATOM 721 C C . CYS A 1 86 ? -13.722 -5.201 16.403 1.00 94.00 86 CYS A C 1
ATOM 723 O O . CYS A 1 86 ? -12.588 -5.377 15.958 1.00 94.00 86 CYS A O 1
ATOM 725 N N . ASP A 1 87 ? -14.783 -5.824 15.895 1.00 93.75 87 ASP A N 1
ATOM 726 C CA . ASP A 1 87 ? -14.694 -6.948 14.950 1.00 93.75 87 ASP A CA 1
ATOM 727 C C . ASP A 1 87 ? -14.448 -6.533 13.486 1.00 93.75 87 ASP A C 1
ATOM 729 O O . ASP A 1 87 ? -14.628 -7.313 12.550 1.00 93.75 87 ASP A O 1
ATOM 733 N N . LYS A 1 88 ? -14.041 -5.279 13.239 1.00 94.81 88 LYS A N 1
ATOM 734 C CA . LYS A 1 88 ? -13.812 -4.789 11.873 1.00 94.81 88 LYS A CA 1
ATOM 735 C C . LYS A 1 88 ? -12.471 -5.264 11.315 1.00 94.81 88 LYS A C 1
ATOM 737 O O . LYS A 1 88 ? -11.417 -5.086 11.930 1.00 94.81 88 LYS A O 1
ATOM 742 N N . VAL A 1 89 ? -12.507 -5.760 10.078 1.00 94.12 89 VAL A N 1
ATOM 743 C CA . VAL A 1 89 ? -11.339 -6.253 9.333 1.00 94.12 89 VAL A CA 1
ATOM 744 C C . VAL A 1 89 ? -11.037 -5.353 8.138 1.00 94.12 89 VAL A C 1
ATOM 746 O O . VAL A 1 89 ? -11.928 -4.943 7.393 1.00 94.12 89 VAL A O 1
ATOM 749 N N . TYR A 1 90 ? -9.757 -5.044 7.930 1.00 93.44 90 TYR A N 1
ATOM 750 C CA . TYR A 1 90 ? -9.293 -4.161 6.862 1.00 93.44 90 TYR A CA 1
ATOM 751 C C . TYR A 1 90 ? -8.229 -4.829 5.994 1.00 93.44 90 TYR A C 1
ATOM 753 O O . TYR A 1 90 ? -7.385 -5.567 6.480 1.00 93.44 90 TYR A O 1
ATOM 761 N N . LYS A 1 91 ? -8.182 -4.470 4.705 1.00 90.69 91 LYS A N 1
ATOM 762 C CA . LYS A 1 91 ? -7.163 -4.965 3.755 1.00 90.69 91 LYS A CA 1
ATOM 763 C C . LYS A 1 91 ? -5.848 -4.171 3.763 1.00 90.69 91 LYS A C 1
ATOM 765 O O . LYS A 1 91 ? -4.973 -4.396 2.931 1.00 90.69 91 LYS A O 1
ATOM 770 N N . SER A 1 92 ? -5.702 -3.183 4.652 1.00 89.31 92 SER A N 1
ATOM 771 C CA . SER A 1 92 ? -4.440 -2.455 4.831 1.00 89.31 92 SER A CA 1
ATOM 772 C C . SER A 1 92 ? -4.303 -1.834 6.220 1.00 89.31 92 SER A C 1
ATOM 774 O O . SER A 1 92 ? -5.276 -1.357 6.810 1.00 89.31 92 SER A O 1
ATOM 776 N N . ALA A 1 93 ? -3.057 -1.745 6.698 1.00 90.31 93 ALA A N 1
ATOM 777 C CA . ALA A 1 93 ? -2.724 -1.098 7.968 1.00 90.31 93 ALA A CA 1
ATOM 778 C C . ALA A 1 93 ? -3.192 0.366 8.028 1.00 90.31 93 ALA A C 1
ATOM 780 O O . ALA A 1 93 ? -3.686 0.816 9.059 1.00 90.31 93 ALA A O 1
ATOM 781 N N . SER A 1 94 ? -3.073 1.111 6.923 1.00 91.75 94 SER A N 1
ATOM 782 C CA . SER A 1 94 ? -3.489 2.518 6.864 1.00 91.75 94 SER A CA 1
ATOM 783 C C . SER A 1 94 ? -4.999 2.681 7.030 1.00 91.75 94 SER A C 1
ATOM 785 O O . SER A 1 94 ? -5.429 3.588 7.740 1.00 91.75 94 SER A O 1
ATOM 787 N N . LYS A 1 95 ? -5.804 1.797 6.416 1.00 94.19 95 LYS A N 1
ATOM 788 C CA . LYS A 1 95 ? -7.266 1.820 6.572 1.00 94.19 95 LYS A CA 1
ATOM 789 C C . LYS A 1 95 ? -7.669 1.506 8.011 1.00 94.19 95 LYS A C 1
ATOM 791 O O . LYS A 1 95 ? -8.459 2.252 8.581 1.00 94.19 95 LYS A O 1
ATOM 796 N N . ARG A 1 96 ? -7.058 0.485 8.625 1.00 94.69 96 ARG A N 1
ATOM 797 C CA . ARG A 1 96 ? -7.280 0.175 10.044 1.00 94.69 96 ARG A CA 1
ATOM 798 C C . ARG A 1 96 ? -6.889 1.342 10.953 1.00 94.69 96 ARG A C 1
ATOM 800 O O . ARG A 1 96 ? -7.671 1.725 11.812 1.00 94.69 96 ARG A O 1
ATOM 807 N N . LYS A 1 97 ? -5.716 1.951 10.742 1.00 92.62 97 LYS A N 1
ATOM 808 C CA . LYS A 1 97 ? -5.262 3.118 11.518 1.00 92.62 97 LYS A CA 1
ATOM 809 C C . LYS A 1 97 ? -6.262 4.272 11.440 1.00 92.62 97 LYS A C 1
ATOM 811 O O . LYS A 1 97 ? -6.596 4.855 12.464 1.00 92.62 97 LYS A O 1
ATOM 816 N N . ALA A 1 98 ? -6.742 4.595 10.240 1.00 94.69 98 ALA A N 1
ATOM 817 C CA . ALA A 1 98 ? -7.743 5.643 10.062 1.00 94.69 98 ALA A CA 1
ATOM 818 C C . ALA A 1 98 ? -9.063 5.306 10.771 1.00 94.69 98 ALA A C 1
ATOM 820 O O . ALA A 1 98 ? -9.702 6.199 11.320 1.00 94.69 98 ALA A O 1
ATOM 821 N N . HIS A 1 99 ? -9.462 4.033 10.780 1.00 95.25 99 HIS A N 1
ATOM 822 C CA . HIS A 1 99 ? -10.623 3.582 11.536 1.00 95.25 99 HIS A CA 1
ATOM 823 C C . HIS A 1 99 ? -10.437 3.768 13.048 1.00 95.25 99 HIS A C 1
ATOM 825 O O . HIS A 1 99 ? -11.310 4.384 13.658 1.00 95.25 99 HIS A O 1
ATOM 831 N N . ILE A 1 100 ? -9.311 3.316 13.618 1.00 94.56 100 ILE A N 1
ATOM 832 C CA . ILE A 1 100 ? -9.020 3.448 15.056 1.00 94.56 100 ILE A CA 1
ATOM 833 C C . ILE A 1 100 ? -9.043 4.921 15.463 1.00 94.56 100 ILE A C 1
ATOM 835 O O . ILE A 1 100 ? -9.803 5.290 16.346 1.00 94.56 100 ILE A O 1
ATOM 839 N N . LEU A 1 101 ? -8.335 5.789 14.734 1.00 93.19 101 LEU A N 1
ATOM 840 C CA . LEU A 1 101 ? -8.293 7.225 15.041 1.00 93.19 101 LEU A CA 1
ATOM 841 C C . LEU A 1 101 ? -9.666 7.915 15.012 1.00 93.19 101 LEU A C 1
ATOM 843 O O . LEU A 1 101 ? -9.842 8.924 15.684 1.00 93.19 101 LEU A O 1
ATOM 847 N N . LYS A 1 102 ? -10.620 7.413 14.217 1.00 95.06 102 LYS A N 1
ATOM 848 C CA . LYS A 1 102 ? -11.955 8.017 14.074 1.00 95.06 102 LYS A CA 1
ATOM 849 C C . LYS A 1 102 ? -13.009 7.423 15.007 1.00 95.06 102 LYS A C 1
ATOM 851 O O . LYS A 1 102 ? -13.913 8.140 15.405 1.00 95.06 102 LYS A O 1
ATOM 856 N N . ASN A 1 103 ? -12.940 6.121 15.281 1.00 94.31 103 ASN A N 1
ATOM 857 C CA . ASN A 1 103 ? -14.002 5.379 15.980 1.00 94.31 103 ASN A CA 1
ATOM 858 C C . ASN A 1 103 ? -13.588 4.942 17.389 1.00 94.31 103 ASN A C 1
ATOM 860 O O . ASN A 1 103 ? -14.442 4.597 18.195 1.00 94.31 103 ASN A O 1
ATOM 864 N N . HIS A 1 104 ? -12.288 4.960 17.678 1.00 94.38 104 HIS A N 1
ATOM 865 C CA . HIS A 1 104 ? -11.709 4.613 18.970 1.00 94.38 104 HIS A CA 1
ATOM 866 C C . HIS A 1 104 ? -10.769 5.753 19.412 1.00 94.38 104 HIS A C 1
ATOM 868 O O . HIS A 1 104 ? -9.546 5.590 19.415 1.00 94.38 104 HIS A O 1
ATOM 874 N N . PRO A 1 105 ? -11.311 6.953 19.704 1.00 91.88 105 PRO A N 1
ATOM 875 C CA . PRO A 1 105 ? -10.499 8.089 20.130 1.00 91.88 105 PRO A CA 1
ATOM 876 C C . PRO A 1 105 ? -9.761 7.763 21.437 1.00 91.88 105 PRO A C 1
ATOM 878 O O . PRO A 1 105 ? -10.333 7.177 22.350 1.00 91.88 105 PRO A O 1
ATOM 881 N N . GLY A 1 106 ? -8.478 8.128 21.517 1.00 86.12 106 GLY A N 1
ATOM 882 C CA . GLY A 1 106 ? -7.623 7.855 22.682 1.00 86.12 106 GLY A CA 1
ATOM 883 C C . GLY A 1 106 ? -7.051 6.436 22.752 1.00 86.12 106 GLY A C 1
ATOM 884 O O . GLY A 1 106 ? -6.228 6.158 23.619 1.00 86.12 106 GLY A O 1
ATOM 885 N N . ALA A 1 107 ? -7.435 5.553 21.833 1.00 89.88 107 ALA A N 1
ATOM 886 C CA . ALA A 1 107 ? -6.944 4.187 21.803 1.00 89.88 107 ALA A CA 1
ATOM 887 C C . ALA A 1 107 ? -5.575 4.094 21.097 1.00 89.88 107 ALA A C 1
ATOM 889 O O . ALA A 1 107 ? -5.315 4.788 20.106 1.00 89.88 107 ALA A O 1
ATOM 890 N N . GLU A 1 108 ? -4.688 3.237 21.602 1.00 86.69 108 GLU A N 1
ATOM 891 C CA . GLU A 1 108 ? -3.355 3.043 21.035 1.00 86.69 108 GLU A CA 1
ATOM 892 C C . GLU A 1 108 ? -3.391 2.383 19.649 1.00 86.69 108 GLU A C 1
ATOM 894 O O . GLU A 1 108 ? -4.252 1.575 19.298 1.00 86.69 108 GLU A O 1
ATOM 899 N N . LEU A 1 109 ? -2.426 2.749 18.807 1.00 85.75 109 LEU A N 1
ATOM 900 C CA . LEU A 1 109 ? -2.313 2.174 17.473 1.00 85.75 109 LEU A CA 1
ATOM 901 C C . LEU A 1 109 ? -1.419 0.931 17.502 1.00 85.75 109 LEU A C 1
ATOM 903 O O . LEU A 1 109 ? -0.301 1.015 18.012 1.00 85.75 109 LEU A O 1
ATOM 907 N N . PRO A 1 110 ? -1.824 -0.172 16.843 1.00 80.94 110 PRO A N 1
ATOM 908 C CA . PRO A 1 110 ? -0.987 -1.357 16.738 1.00 80.94 110 PRO A CA 1
ATOM 909 C C . PRO A 1 110 ? 0.391 -1.041 16.129 1.00 80.94 110 PRO A C 1
ATOM 911 O O . PRO A 1 110 ? 0.477 -0.243 15.179 1.00 80.94 110 PRO A O 1
ATOM 914 N N . PRO A 1 111 ? 1.466 -1.702 16.595 1.00 77.75 111 PRO A N 1
ATOM 915 C CA . PRO A 1 111 ? 2.808 -1.490 16.075 1.00 77.75 111 PRO A CA 1
ATOM 916 C C . PRO A 1 111 ? 2.917 -1.849 14.584 1.00 77.75 111 PRO A C 1
ATOM 918 O O . PRO A 1 111 ? 2.186 -2.674 14.033 1.00 77.75 111 PRO A O 1
ATOM 921 N N . SER A 1 112 ? 3.850 -1.195 13.885 1.00 73.12 112 SER A N 1
ATOM 922 C CA . SER A 1 112 ? 4.080 -1.454 12.460 1.00 73.12 112 SER A CA 1
ATOM 923 C C . SER A 1 112 ? 4.769 -2.800 12.260 1.00 73.12 112 SER A C 1
ATOM 925 O O . SER A 1 112 ? 5.875 -2.995 12.757 1.00 73.12 112 SER A O 1
ATOM 927 N N . ILE A 1 113 ? 4.197 -3.661 11.412 1.00 71.06 113 ILE A N 1
ATOM 928 C CA . ILE A 1 113 ? 4.798 -4.955 11.037 1.00 71.06 113 ILE A CA 1
ATOM 929 C C . ILE A 1 113 ? 6.222 -4.796 10.489 1.00 71.06 113 ILE A C 1
ATOM 931 O O . ILE A 1 113 ? 7.061 -5.662 10.685 1.00 71.06 113 ILE A O 1
ATOM 935 N N . ARG A 1 114 ? 6.544 -3.665 9.844 1.00 66.12 114 ARG A N 1
ATOM 936 C CA . ARG A 1 114 ? 7.902 -3.418 9.320 1.00 66.12 114 ARG A CA 1
ATOM 937 C C 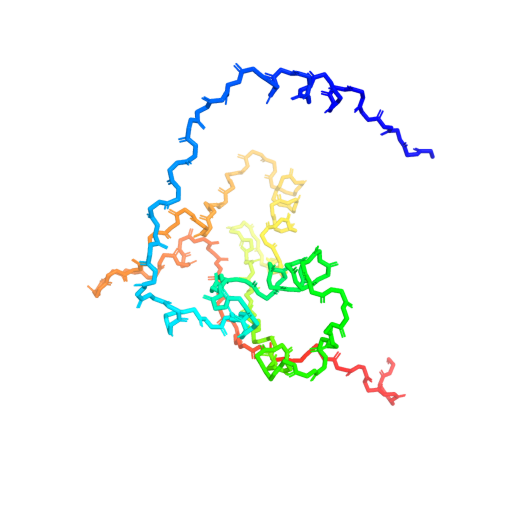. ARG A 1 114 ? 8.963 -3.255 10.413 1.00 66.12 114 ARG A C 1
ATOM 939 O O . ARG A 1 114 ? 10.142 -3.260 10.086 1.00 66.12 114 ARG A O 1
ATOM 946 N N . LYS A 1 115 ? 8.550 -3.025 11.662 1.00 61.06 115 LYS A N 1
ATOM 947 C CA . LYS A 1 115 ? 9.441 -2.895 12.821 1.00 61.06 115 LYS A CA 1
ATOM 948 C C . LYS A 1 115 ? 9.610 -4.212 13.578 1.00 61.06 115 LYS A C 1
ATOM 950 O O . LYS A 1 115 ? 10.424 -4.264 14.491 1.00 61.06 115 LYS A O 1
ATOM 955 N N . LEU A 1 116 ? 8.849 -5.244 13.220 1.00 63.62 116 LEU A N 1
ATOM 956 C CA . LEU A 1 116 ? 8.931 -6.530 13.885 1.00 63.62 116 LEU A CA 1
ATOM 957 C C . LEU A 1 116 ? 10.024 -7.381 13.251 1.00 63.62 116 LEU A C 1
ATOM 959 O O . LEU A 1 116 ? 10.099 -7.524 12.028 1.00 63.62 116 LEU A O 1
ATOM 963 N N . ARG A 1 117 ? 10.887 -7.919 14.112 1.00 61.22 117 ARG A N 1
ATOM 964 C CA . ARG A 1 117 ? 11.862 -8.943 13.749 1.00 61.22 117 ARG A CA 1
ATOM 965 C C . ARG A 1 117 ? 11.098 -10.223 13.361 1.00 61.22 117 ARG A C 1
ATOM 967 O O . ARG A 1 117 ? 10.065 -10.484 13.970 1.00 61.22 117 ARG A O 1
ATOM 974 N N . PRO A 1 118 ? 11.564 -11.010 12.376 1.00 62.72 118 PRO A N 1
ATOM 975 C CA . PRO A 1 118 ? 11.053 -12.366 12.164 1.00 62.72 118 PRO A CA 1
ATOM 976 C C . PRO A 1 118 ? 11.142 -13.183 13.463 1.00 62.72 118 PRO A C 1
ATOM 978 O O . PRO A 1 118 ? 12.153 -13.078 14.158 1.00 62.72 118 PRO A O 1
ATOM 981 N N . ALA A 1 119 ? 10.105 -13.960 13.795 1.00 61.16 119 ALA A N 1
ATOM 982 C CA . ALA A 1 119 ? 10.124 -14.818 14.983 1.00 61.16 119 ALA A CA 1
ATOM 983 C C . ALA A 1 119 ? 11.284 -15.820 14.897 1.00 61.16 119 ALA A C 1
ATOM 985 O O . ALA A 1 119 ? 11.527 -16.402 13.835 1.00 61.16 119 ALA A O 1
ATOM 986 N N . GLY A 1 120 ? 11.990 -16.014 16.010 1.00 63.44 120 GLY A N 1
ATOM 987 C CA . GLY A 1 120 ? 12.902 -17.142 16.168 1.00 63.44 120 GLY A CA 1
ATOM 988 C C . GLY A 1 120 ? 12.134 -18.446 16.426 1.00 63.44 120 GLY A C 1
ATOM 989 O O . GLY A 1 120 ? 10.937 -18.409 16.720 1.00 63.44 120 GLY A O 1
ATOM 990 N N . PRO A 1 121 ? 12.798 -19.610 16.340 1.00 66.19 121 PRO A N 1
ATOM 991 C CA . PRO A 1 121 ? 12.189 -20.885 16.709 1.00 66.19 121 PRO A CA 1
ATOM 992 C C . PRO A 1 121 ? 11.681 -20.840 18.160 1.00 66.19 121 PRO A C 1
ATOM 994 O O . PRO A 1 121 ? 12.464 -20.594 19.073 1.00 66.19 121 PRO A O 1
ATOM 997 N N . GLY A 1 122 ? 10.380 -21.064 18.367 1.00 67.94 122 GLY A N 1
ATOM 998 C CA . GLY A 1 122 ? 9.746 -21.084 19.694 1.00 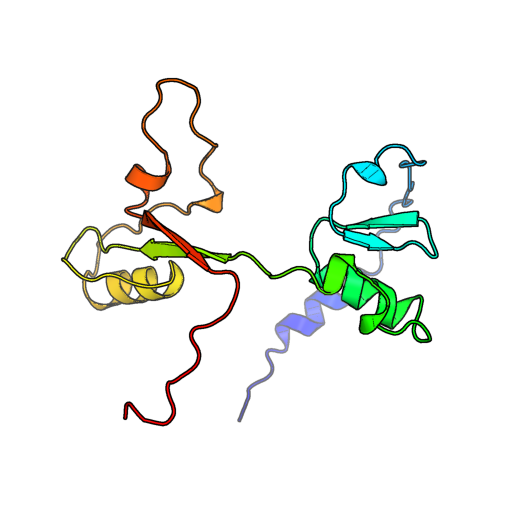67.94 122 GLY A CA 1
ATOM 999 C C . GLY A 1 122 ? 9.192 -19.744 20.195 1.00 67.94 122 GLY A C 1
ATOM 1000 O O . GLY A 1 122 ? 8.532 -19.732 21.231 1.00 67.94 122 GLY A O 1
ATOM 1001 N N . GLU A 1 123 ? 9.392 -18.634 19.474 1.00 66.94 123 GLU A N 1
ATOM 1002 C CA . GLU A 1 123 ? 8.755 -17.355 19.814 1.00 66.94 123 GLU A CA 1
ATOM 1003 C C . GLU A 1 123 ? 7.370 -17.213 19.158 1.00 66.94 123 GLU A C 1
ATOM 1005 O O . GLU A 1 123 ? 7.184 -17.646 18.014 1.00 66.94 123 GLU A O 1
ATOM 1010 N N . PRO A 1 124 ? 6.386 -16.593 19.844 1.00 63.66 124 PRO A N 1
ATOM 1011 C CA . PRO A 1 124 ? 5.075 -16.331 19.260 1.00 63.66 124 PRO A CA 1
ATOM 1012 C C . PRO A 1 124 ? 5.209 -15.442 18.019 1.00 63.66 124 PRO A C 1
ATOM 1014 O O . PRO A 1 124 ? 6.003 -14.499 18.006 1.00 63.66 124 PRO A O 1
ATOM 1017 N N . ASP A 1 125 ? 4.425 -15.735 16.974 1.00 64.88 125 ASP A N 1
ATOM 1018 C CA . ASP A 1 125 ? 4.515 -15.014 15.701 1.00 64.88 125 ASP A CA 1
ATOM 1019 C C . ASP A 1 125 ? 4.322 -13.499 15.934 1.00 64.88 125 ASP A C 1
ATOM 1021 O O . ASP A 1 125 ? 3.257 -13.077 16.401 1.00 64.88 125 ASP A O 1
ATOM 1025 N N . PRO A 1 126 ? 5.307 -12.651 15.584 1.00 65.88 126 PRO A N 1
ATOM 1026 C CA . PRO A 1 126 ? 5.217 -11.210 15.752 1.00 65.88 126 PRO A CA 1
ATOM 1027 C C . PRO A 1 126 ? 3.995 -10.604 15.044 1.00 65.88 126 PRO A C 1
ATOM 1029 O O . PRO A 1 126 ? 3.515 -9.535 15.431 1.00 65.88 126 PRO A O 1
ATOM 1032 N N . MET A 1 127 ? 3.456 -11.265 14.012 1.00 65.69 127 MET A N 1
ATOM 1033 C CA . MET A 1 127 ? 2.224 -10.840 13.350 1.00 65.69 127 MET A CA 1
ATOM 1034 C C . MET A 1 127 ? 1.007 -10.860 14.283 1.00 65.69 127 MET A C 1
ATOM 1036 O O . MET A 1 127 ? 0.155 -9.969 14.159 1.00 65.69 127 MET A O 1
ATOM 1040 N N . LEU A 1 128 ? 0.971 -11.769 15.264 1.00 65.88 128 LEU A N 1
ATOM 1041 C CA . LEU A 1 128 ? -0.092 -11.867 16.264 1.00 65.88 128 LEU A CA 1
ATOM 1042 C C . LEU A 1 128 ? -0.183 -10.575 17.093 1.00 65.88 128 LEU A C 1
ATOM 1044 O O . LEU A 1 128 ? -1.255 -9.982 17.209 1.00 65.88 128 LEU A O 1
ATOM 1048 N N . SER A 1 129 ? 0.965 -10.033 17.512 1.00 70.56 129 SER A N 1
ATOM 1049 C CA . SER A 1 129 ? 1.070 -8.766 18.256 1.00 70.56 129 SER A CA 1
ATOM 1050 C C . SER A 1 129 ? 0.637 -7.531 17.454 1.00 70.56 129 SER A C 1
ATOM 1052 O O . SER A 1 129 ? 0.441 -6.455 18.012 1.00 70.56 129 SER A O 1
ATOM 1054 N N . THR A 1 130 ? 0.473 -7.652 16.132 1.00 79.12 130 THR A N 1
ATOM 1055 C CA . THR A 1 130 ? -0.051 -6.565 15.281 1.00 79.12 130 THR A CA 1
ATOM 1056 C C . THR A 1 130 ? -1.501 -6.743 14.883 1.00 79.12 130 THR A C 1
ATOM 1058 O O . THR A 1 130 ? -1.992 -5.964 14.051 1.00 79.12 130 THR A O 1
ATOM 1061 N N . HIS A 1 131 ? -2.177 -7.759 15.425 1.00 85.12 131 HIS A N 1
ATOM 1062 C CA . HIS A 1 131 ? -3.556 -8.083 15.078 1.00 85.12 131 HIS A CA 1
ATOM 1063 C C . HIS A 1 131 ? -3.710 -8.243 13.550 1.00 85.12 131 HIS A C 1
ATOM 1065 O O . HIS A 1 131 ? -4.597 -7.663 12.920 1.00 85.12 131 HIS A O 1
ATOM 1071 N N . THR A 1 132 ? -2.731 -8.900 12.917 1.00 87.38 132 THR A N 1
ATOM 1072 C CA . THR A 1 132 ? -2.682 -9.092 11.463 1.00 87.38 132 THR A CA 1
ATOM 1073 C C . THR A 1 132 ? -2.529 -10.570 11.156 1.00 87.38 132 THR A C 1
ATOM 1075 O O . THR A 1 132 ? -1.598 -11.197 11.647 1.00 87.38 132 THR A O 1
ATOM 1078 N N . GLN A 1 133 ? -3.387 -11.104 10.293 1.00 86.88 133 GLN A N 1
ATOM 1079 C CA . GLN A 1 133 ? -3.332 -12.498 9.860 1.00 86.88 133 GLN A CA 1
ATOM 1080 C C . GLN A 1 133 ? -2.970 -12.578 8.377 1.00 86.88 133 GLN A C 1
ATOM 1082 O O . GLN A 1 133 ? -3.395 -11.745 7.575 1.00 86.88 133 GLN A O 1
ATOM 1087 N N . LEU A 1 134 ? -2.165 -13.574 8.009 1.00 84.06 134 LEU A N 1
ATOM 1088 C CA . LEU A 1 134 ? -1.951 -13.962 6.617 1.00 84.06 134 LEU A CA 1
ATOM 1089 C C . LEU A 1 134 ? -3.083 -14.900 6.193 1.00 84.06 134 LEU A C 1
ATOM 1091 O O . LEU A 1 134 ? -3.177 -16.013 6.695 1.00 84.06 134 LEU A O 1
ATOM 1095 N N . THR A 1 135 ? -3.923 -14.450 5.266 1.00 81.31 135 THR A N 1
ATOM 1096 C CA . THR A 1 135 ? -5.094 -15.198 4.772 1.00 81.31 135 THR A CA 1
ATOM 1097 C C . THR A 1 135 ? -4.824 -15.929 3.455 1.00 81.31 135 THR A C 1
ATOM 1099 O O . THR A 1 135 ? -5.716 -16.560 2.898 1.00 81.31 135 THR A O 1
ATOM 1102 N N . GLY A 1 136 ? -3.598 -15.841 2.929 1.00 80.00 136 GLY A N 1
ATOM 1103 C CA . GLY A 1 136 ? -3.161 -16.557 1.732 1.00 80.00 136 GLY A CA 1
ATOM 1104 C C . GLY A 1 136 ? -2.205 -15.742 0.870 1.00 80.00 136 GLY A C 1
ATOM 1105 O O . GLY A 1 136 ? -1.713 -14.682 1.264 1.00 80.00 136 GLY A O 1
ATOM 1106 N N . THR A 1 137 ? -1.950 -16.223 -0.342 1.00 76.81 137 THR A N 1
ATOM 1107 C CA . THR A 1 137 ? -1.213 -15.476 -1.365 1.00 76.81 137 THR A CA 1
ATOM 1108 C C . THR A 1 137 ? -2.017 -15.458 -2.653 1.00 76.81 137 THR A C 1
ATOM 1110 O O . THR A 1 137 ? -2.677 -16.435 -2.992 1.00 76.81 137 THR A O 1
ATOM 1113 N N . ILE A 1 138 ? -2.013 -14.322 -3.345 1.00 71.94 138 ILE A N 1
ATOM 1114 C CA . ILE A 1 138 ? -2.747 -14.156 -4.597 1.00 71.94 138 ILE A CA 1
ATOM 1115 C C . ILE A 1 138 ? -1.763 -13.663 -5.656 1.00 71.94 138 ILE A C 1
ATOM 1117 O O . ILE A 1 138 ? -1.094 -12.644 -5.462 1.00 71.94 138 ILE A O 1
ATOM 1121 N N . ALA A 1 139 ? -1.669 -14.395 -6.765 1.00 70.62 139 ALA A N 1
ATOM 1122 C CA . ALA A 1 139 ? -0.796 -14.070 -7.891 1.00 70.62 139 ALA A CA 1
ATOM 1123 C C . ALA A 1 139 ? -1.443 -13.082 -8.883 1.00 70.62 139 ALA A C 1
ATOM 1125 O O . ALA A 1 139 ? -0.742 -12.301 -9.529 1.00 70.62 139 ALA A O 1
ATOM 1126 N N . THR A 1 140 ? -2.776 -13.081 -8.971 1.00 69.25 140 THR A N 1
ATOM 1127 C CA . THR A 1 140 ? -3.568 -12.284 -9.919 1.00 69.25 140 THR A CA 1
ATOM 1128 C C . THR A 1 140 ? -4.756 -11.617 -9.218 1.00 69.25 140 THR A C 1
ATOM 1130 O O . THR A 1 140 ? -5.411 -12.248 -8.394 1.00 69.25 140 THR A O 1
ATOM 1133 N N . PRO A 1 141 ? -5.051 -10.329 -9.480 1.00 64.81 141 PRO A N 1
ATOM 1134 C CA . PRO A 1 141 ? -6.240 -9.703 -8.907 1.00 64.81 141 PRO A CA 1
ATOM 1135 C C . PRO A 1 141 ? -7.497 -10.485 -9.331 1.00 64.81 141 PRO A C 1
ATOM 1137 O O . PRO A 1 141 ? -7.552 -10.932 -10.478 1.00 64.81 141 PRO A O 1
ATOM 1140 N N . PRO A 1 142 ? -8.488 -10.661 -8.436 1.00 70.94 142 PRO A N 1
ATOM 1141 C CA . PRO A 1 142 ? -9.726 -11.342 -8.788 1.00 70.94 142 PRO A CA 1
ATOM 1142 C C . PRO A 1 142 ? -10.386 -10.618 -9.965 1.00 70.94 142 PRO A C 1
ATOM 1144 O O . PRO A 1 142 ? -10.602 -9.407 -9.916 1.00 70.94 142 PRO A O 1
ATOM 1147 N N . VAL A 1 143 ? -10.645 -11.365 -11.035 1.00 76.75 143 VAL A N 1
ATOM 1148 C CA . VAL A 1 143 ? -11.361 -10.882 -12.217 1.00 76.75 143 VAL A CA 1
ATOM 1149 C C . VAL A 1 143 ? -12.851 -10.887 -11.898 1.00 76.75 143 VAL A C 1
ATOM 1151 O O . VAL A 1 143 ? -13.367 -11.884 -11.392 1.00 76.75 143 VAL A O 1
ATOM 1154 N N . CYS A 1 144 ? -13.542 -9.777 -12.162 1.00 73.06 144 CYS A N 1
ATOM 1155 C CA . CYS A 1 144 ? -14.995 -9.738 -12.028 1.00 73.06 144 CYS A CA 1
ATOM 1156 C C . CYS A 1 144 ? -15.605 -10.713 -13.042 1.00 73.06 144 CYS A C 1
ATOM 1158 O O . CYS A 1 144 ? -15.308 -10.626 -14.234 1.00 73.06 144 CYS A O 1
ATOM 1160 N N . CYS A 1 145 ? -16.437 -11.643 -12.569 1.00 77.88 145 CYS A N 1
ATOM 1161 C CA . CYS A 1 145 ? -17.204 -12.510 -13.454 1.00 77.88 145 CYS A CA 1
ATOM 1162 C C . CYS A 1 145 ? -18.205 -11.637 -14.227 1.00 77.88 145 CYS A C 1
ATOM 1164 O O . CYS A 1 145 ? -18.991 -10.944 -13.583 1.00 77.88 145 CYS A O 1
ATOM 1166 N N . PRO A 1 146 ? -18.230 -11.669 -15.570 1.00 81.50 146 PRO A N 1
ATOM 1167 C CA . PRO A 1 146 ? -19.164 -10.860 -16.357 1.00 81.50 146 PRO A CA 1
ATOM 1168 C C . PRO A 1 146 ? -20.639 -11.231 -16.127 1.00 81.50 146 PRO A C 1
ATOM 1170 O O . PRO A 1 146 ? -21.523 -10.507 -16.572 1.00 81.50 146 PRO A O 1
ATOM 1173 N N . HIS A 1 147 ? -20.909 -12.336 -15.426 1.00 82.44 147 HIS A N 1
ATOM 1174 C CA . HIS A 1 147 ? -22.252 -12.830 -15.123 1.00 82.44 147 HIS A CA 1
ATOM 1175 C C . HIS A 1 147 ? -22.681 -12.631 -13.664 1.00 82.44 147 HIS A C 1
ATOM 1177 O O . HIS A 1 147 ? -23.815 -12.956 -13.326 1.00 82.44 147 HIS A O 1
ATOM 1183 N N . CYS A 1 148 ? -21.808 -12.106 -12.799 1.00 72.19 148 CYS A N 1
ATOM 1184 C CA . CYS A 1 148 ? -22.146 -11.821 -11.406 1.00 72.19 148 CYS A CA 1
ATOM 1185 C C . CYS A 1 148 ? -22.039 -10.309 -11.173 1.00 72.19 148 CYS A C 1
ATOM 1187 O O . CYS A 1 148 ? -20.930 -9.787 -11.049 1.00 72.19 148 CYS A O 1
ATOM 1189 N N . SER A 1 149 ? -23.184 -9.623 -11.155 1.00 60.72 149 SER A N 1
ATOM 1190 C CA . SER A 1 149 ? -23.335 -8.209 -10.775 1.00 60.72 149 SER A CA 1
ATOM 1191 C C . SER A 1 149 ? -23.674 -8.062 -9.299 1.00 60.72 149 SER A C 1
ATOM 1193 O O . SER A 1 149 ? -24.613 -8.775 -8.876 1.00 60.72 149 SER A O 1
#

InterPro domains:
  IPR013087 Zinc finger C2H2-type [PS00028] (38-59)
  IPR013087 Zinc finger C2H2-type [PS00028] (83-104)
  IPR013087 Zinc finger C2H2-type [PS50157] (36-64)
  IPR013087 Zinc finger C2H2-type [PS50157] (81-109)
  IPR013087 Zinc finger C2H2-type [SM00355] (36-59)
  IPR013087 Zinc finger C2H2-type [SM00355] (81-104)
  IPR050688 Zinc finger and ubiquitin peptidase domain-containing protein [PTHR24403] (28-149)

Sequence (149 aa):
QRMHNPEREAKKADRISRSKTFKPRITSTDYDSFTFKCRLCMMGFRRRGMLVNHLSKRHPDMKIEEVPELTLPIIKPNRDYFCQYCDKVYKSASKRKAHILKNHPGAELPPSIRKLRPAGPGEPDPMLSTHTQLTGTIATPPVCCPHCS

Secondary structure (DSSP, 8-state):
-----THHHHHHHGGGS----------SS-GGG-SEEETTTTEEESSHHHHHHHHHHH-TTS-GGG-HHHHS---EEEEEEE-SSSS-EESSHHHHHHHHHHHSTTPPPPPPGGGPPPPPTTSPPTTGGGTEEEEEEESSPPPPPTT--

pLDDT: mean 74.0, std 15.89, range [37.56, 95.25]